Protein AF-A0A2M6GMP7-F1 (afdb_monomer)

Foldseek 3Di:
DVVVVVVVVVVVVVVVPPPPPPDDPPPPDDDDAPPDDVCLQPDQADPVDRPDQKDWPDKDKDWDWDQDVPPGIDIDMDMDTDMRGNHPVCVVVVDDDDDKDDDDPVDTGDDPDDWDKDWHQDPNDIDIDIDDPVNDDDDDPDDD

Radius of gyration: 25.61 Å; Cα contacts (8 Å, |Δi|>4): 121; chains: 1; bounding box: 46×27×88 Å

Solvent-accessible surface area (backbone atoms only — not comparable to full-atom values): 9839 Å² total; per-residue (Å²): 122,75,62,59,59,54,54,52,52,54,55,57,59,62,65,71,69,61,77,76,84,69,72,82,77,82,71,81,69,74,81,65,87,88,77,72,56,70,64,68,63,67,49,66,67,43,89,95,46,71,82,55,31,53,47,78,80,42,77,49,76,48,75,47,79,46,80,43,91,95,68,43,79,40,83,44,77,50,75,52,75,42,73,47,70,52,39,80,88,19,54,70,74,74,62,80,85,80,92,68,59,56,79,48,97,87,48,56,60,77,90,88,79,87,85,54,71,49,79,46,73,55,97,91,39,84,46,76,48,69,66,53,73,91,80,61,83,88,77,87,88,66,94,105

Mean predicted aligned error: 10.24 Å

Structure (mmCIF, N/CA/C/O backbone):
data_AF-A0A2M6GMP7-F1
#
_entry.id   AF-A0A2M6GMP7-F1
#
loop_
_atom_site.group_PDB
_atom_site.id
_atom_site.type_symbol
_atom_site.label_atom_id
_atom_site.label_alt_id
_atom_site.label_comp_id
_atom_site.label_asym_id
_atom_site.label_entity_id
_atom_site.label_seq_id
_atom_site.pdbx_PDB_ins_code
_atom_site.Cartn_x
_atom_site.Cartn_y
_atom_site.Cartn_z
_atom_site.occupancy
_atom_site.B_iso_or_equiv
_atom_site.auth_seq_id
_atom_site.auth_comp_id
_atom_site.auth_asym_id
_atom_site.auth_atom_id
_atom_site.pdbx_PDB_model_num
ATOM 1 N N . MET A 1 1 ? -21.315 -5.161 -68.673 1.00 56.09 1 MET A N 1
ATOM 2 C CA . MET A 1 1 ? -20.136 -5.327 -67.787 1.00 56.09 1 MET A CA 1
ATOM 3 C C . MET A 1 1 ? -19.832 -4.096 -66.926 1.00 56.09 1 MET A C 1
ATOM 5 O O . MET A 1 1 ? -19.303 -4.268 -65.845 1.00 56.09 1 MET A O 1
ATOM 9 N N . THR A 1 2 ? -20.220 -2.874 -67.304 1.00 57.88 2 THR A N 1
ATOM 10 C CA . THR A 1 2 ? -19.946 -1.630 -66.545 1.00 57.88 2 THR A CA 1
ATOM 11 C C . THR A 1 2 ? -20.731 -1.448 -65.234 1.00 57.88 2 THR A C 1
ATOM 13 O O . THR A 1 2 ? -20.253 -0.750 -64.344 1.00 57.88 2 THR A O 1
ATOM 16 N N . ASN A 1 3 ? -21.903 -2.076 -65.073 1.00 59.16 3 ASN A N 1
ATOM 17 C CA . ASN A 1 3 ? -22.704 -1.949 -63.845 1.00 59.16 3 ASN A CA 1
ATOM 18 C C . ASN A 1 3 ? -22.146 -2.743 -62.659 1.00 59.16 3 ASN A C 1
ATOM 20 O O . ASN A 1 3 ? -22.306 -2.303 -61.529 1.00 59.16 3 ASN A O 1
ATOM 24 N N . ILE A 1 4 ? -21.437 -3.851 -62.894 1.00 65.94 4 ILE A N 1
ATOM 25 C CA . ILE A 1 4 ? -20.968 -4.726 -61.809 1.00 65.94 4 ILE A CA 1
ATOM 26 C C . ILE A 1 4 ? -19.879 -4.051 -60.965 1.00 65.94 4 ILE A C 1
ATOM 28 O O . ILE A 1 4 ? -19.883 -4.157 -59.744 1.00 65.94 4 ILE A O 1
ATOM 32 N N . TYR A 1 5 ? -19.013 -3.259 -61.606 1.00 64.06 5 TYR A N 1
ATOM 33 C CA . TYR A 1 5 ? -17.983 -2.480 -60.920 1.00 64.06 5 TYR A CA 1
ATOM 34 C C . TYR A 1 5 ? -18.590 -1.339 -60.101 1.00 64.06 5 TYR A C 1
ATOM 36 O O . TYR A 1 5 ? -18.112 -1.068 -59.008 1.00 64.06 5 TYR A O 1
ATOM 44 N N . LYS A 1 6 ? -19.679 -0.714 -60.578 1.00 59.69 6 LYS A N 1
ATOM 45 C CA . LYS A 1 6 ? -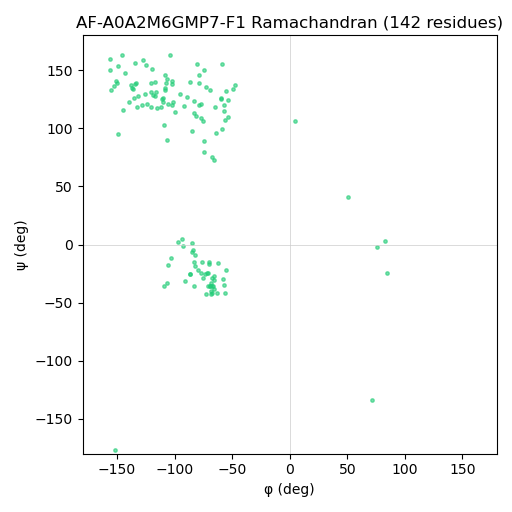20.410 0.316 -59.820 1.00 59.69 6 LYS A CA 1
ATOM 46 C C . LYS A 1 6 ? -21.105 -0.270 -58.591 1.00 59.69 6 LYS A C 1
ATOM 48 O O . LYS A 1 6 ? -21.040 0.337 -57.528 1.00 59.69 6 LYS A O 1
ATOM 53 N N . THR A 1 7 ? -21.720 -1.450 -58.713 1.00 61.00 7 THR A N 1
ATOM 54 C CA . THR A 1 7 ? -22.362 -2.139 -57.581 1.00 61.00 7 THR A CA 1
ATOM 55 C C . THR A 1 7 ? -21.332 -2.635 -56.561 1.00 61.00 7 THR A C 1
ATOM 57 O O . THR A 1 7 ? -21.537 -2.448 -55.366 1.00 61.00 7 THR A O 1
ATOM 60 N N . CYS A 1 8 ? -20.188 -3.170 -57.006 1.00 59.78 8 CYS A N 1
ATOM 61 C CA . CYS A 1 8 ? -19.068 -3.510 -56.119 1.00 59.78 8 CYS A CA 1
ATOM 62 C C . CYS A 1 8 ? -18.483 -2.276 -55.415 1.00 59.78 8 CYS A C 1
ATOM 64 O O . CYS A 1 8 ? -18.217 -2.331 -54.219 1.00 59.78 8 CYS A O 1
ATOM 66 N N . PHE A 1 9 ? -18.325 -1.152 -56.121 1.00 58.50 9 PHE A N 1
ATOM 67 C CA . PHE A 1 9 ? -17.784 0.080 -55.539 1.00 58.50 9 PHE A CA 1
ATOM 68 C C . PHE A 1 9 ? -18.714 0.672 -54.467 1.00 58.50 9 PHE A C 1
ATOM 70 O O . PHE A 1 9 ? -18.248 1.112 -53.418 1.00 58.50 9 PHE A O 1
ATOM 77 N N . LEU A 1 10 ? -20.035 0.612 -54.683 1.00 59.00 10 LEU A N 1
ATOM 78 C CA . LEU A 1 10 ? -21.041 1.017 -53.692 1.00 59.00 10 LEU A CA 1
ATOM 79 C C . LEU A 1 10 ? -21.063 0.097 -52.462 1.00 59.00 10 LEU A C 1
ATOM 81 O O . LEU A 1 10 ? -21.244 0.576 -51.344 1.00 59.00 10 LEU A O 1
ATOM 85 N N . PHE A 1 11 ? -20.833 -1.205 -52.649 1.00 58.78 11 PHE A N 1
ATOM 86 C CA . PHE A 1 11 ? -20.783 -2.168 -51.547 1.00 58.78 11 PHE A CA 1
ATOM 87 C C . PHE A 1 11 ? -19.518 -2.000 -50.685 1.00 58.78 11 PHE A C 1
ATOM 89 O O . PHE A 1 11 ? -19.587 -2.097 -49.461 1.00 58.78 11 PHE A O 1
ATOM 96 N N . CYS A 1 12 ? -18.378 -1.650 -51.292 1.00 58.69 12 CYS A N 1
ATOM 97 C CA . CYS A 1 12 ? -17.150 -1.326 -50.558 1.00 58.69 12 CYS A CA 1
ATOM 98 C C . CYS A 1 12 ? -17.259 -0.015 -49.755 1.00 58.69 12 CYS A C 1
ATOM 100 O O . CYS A 1 12 ? -16.701 0.070 -48.663 1.00 58.69 12 CYS A O 1
ATOM 102 N N . PHE A 1 13 ? -18.009 0.980 -50.243 1.00 57.53 13 PHE A N 1
ATOM 103 C CA . PHE A 1 13 ? -18.207 2.255 -49.537 1.00 57.53 13 PHE A CA 1
ATOM 104 C C . PHE A 1 13 ? -19.143 2.131 -48.319 1.00 57.53 13 PHE A C 1
ATOM 106 O O . PHE A 1 13 ? -19.038 2.898 -47.366 1.00 57.53 13 PHE A O 1
ATOM 113 N N . PHE A 1 14 ? -20.039 1.138 -48.308 1.00 54.50 14 PHE A N 1
ATOM 114 C CA . PHE A 1 14 ? -20.931 0.893 -47.168 1.00 54.50 14 PHE A CA 1
ATOM 115 C C . PHE A 1 14 ? -20.219 0.188 -45.999 1.00 54.50 14 PHE A C 1
ATOM 117 O O . PHE A 1 14 ? -20.603 0.358 -44.845 1.00 54.50 14 PHE A O 1
ATOM 124 N N . PHE A 1 15 ? -19.136 -0.551 -46.270 1.00 56.66 15 PHE A N 1
ATOM 125 C CA . PHE A 1 15 ? -18.359 -1.246 -45.237 1.00 56.66 15 PHE A CA 1
ATOM 126 C C . PHE A 1 15 ? -17.324 -0.344 -44.532 1.00 56.66 15 PHE A C 1
ATOM 128 O O . PHE A 1 15 ? -16.849 -0.691 -43.455 1.00 56.66 15 PHE A O 1
ATOM 135 N N . SER A 1 16 ? -17.003 0.836 -45.084 1.00 58.88 16 SER A N 1
ATOM 136 C CA . SER A 1 16 ? -16.088 1.810 -44.457 1.00 58.88 16 SER A CA 1
ATOM 137 C C . SER A 1 16 ? -16.757 2.735 -43.434 1.00 58.88 16 SER A C 1
ATOM 139 O O . SER A 1 16 ? -16.076 3.544 -42.810 1.00 58.88 16 SER A O 1
ATOM 141 N N . LEU A 1 17 ? -18.082 2.649 -43.276 1.0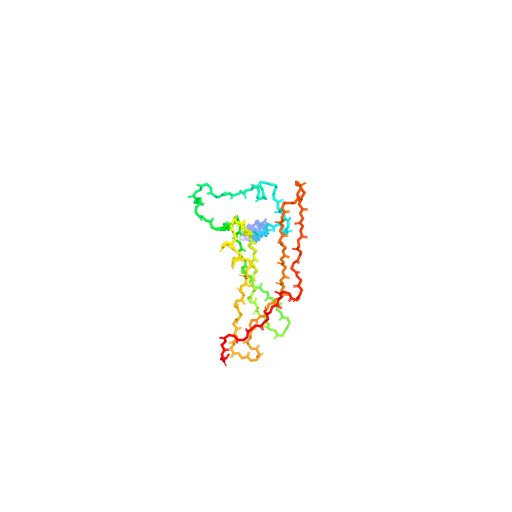0 56.81 17 LEU A N 1
ATOM 142 C CA . LEU A 1 17 ? -18.863 3.455 -42.329 1.00 56.81 17 LEU A CA 1
ATOM 143 C C . LEU A 1 17 ? -19.157 2.730 -41.014 1.00 56.81 17 LEU A C 1
ATOM 145 O O . LEU A 1 17 ? -19.829 3.300 -40.160 1.00 56.81 17 LEU A O 1
ATOM 149 N N . ILE A 1 18 ? -18.664 1.503 -40.825 1.00 69.31 18 ILE A N 1
ATOM 150 C CA . ILE A 1 18 ? -18.707 0.858 -39.513 1.00 69.31 18 ILE A CA 1
ATOM 151 C C . ILE A 1 18 ? -17.609 1.529 -38.682 1.00 69.31 18 ILE A C 1
ATOM 153 O O . ILE A 1 18 ? -16.431 1.275 -38.952 1.00 69.31 18 ILE A O 1
ATOM 157 N N . PRO A 1 19 ? -17.930 2.403 -37.704 1.00 63.72 19 PRO A N 1
ATOM 158 C CA . PRO A 1 19 ? -16.912 2.857 -36.778 1.00 63.72 19 PRO A CA 1
ATOM 159 C C . PRO A 1 19 ? -16.333 1.605 -36.128 1.00 63.72 19 PRO A C 1
ATOM 161 O O . PRO A 1 19 ? -17.055 0.816 -35.514 1.00 63.72 19 PRO A O 1
ATOM 164 N N . ALA A 1 20 ? -15.031 1.393 -36.307 1.00 63.16 20 ALA A N 1
ATOM 165 C CA . ALA A 1 20 ? -14.309 0.428 -35.509 1.00 63.16 20 ALA A CA 1
ATOM 166 C C . ALA A 1 20 ? -14.534 0.845 -34.055 1.00 63.16 20 ALA A C 1
ATOM 168 O O . ALA A 1 20 ? -14.004 1.864 -33.611 1.00 63.16 20 ALA A O 1
ATOM 169 N N . MET A 1 21 ? -15.358 0.089 -33.330 1.00 61.00 21 MET A N 1
ATOM 170 C CA . MET A 1 21 ? -15.420 0.157 -31.877 1.00 61.00 21 MET A CA 1
ATOM 171 C C . MET A 1 21 ? -14.078 -0.384 -31.375 1.00 61.00 21 MET A C 1
ATOM 173 O O . MET A 1 21 ? -13.938 -1.546 -31.003 1.00 61.00 21 MET A O 1
ATOM 177 N N . ALA A 1 22 ? -13.042 0.441 -31.503 1.00 56.62 22 ALA A N 1
ATOM 178 C CA . ALA A 1 22 ? -11.732 0.192 -30.958 1.00 56.62 22 ALA A CA 1
ATOM 179 C C . ALA A 1 22 ? -11.889 0.197 -29.438 1.00 56.62 22 ALA A C 1
ATOM 181 O O . ALA A 1 22 ? -12.334 1.189 -28.868 1.00 56.62 22 ALA A O 1
ATOM 182 N N . GLN A 1 23 ? -11.583 -0.959 -28.849 1.00 59.09 23 GLN A N 1
ATOM 183 C CA . GLN A 1 23 ? -11.468 -1.279 -27.426 1.00 59.09 23 GLN A CA 1
ATOM 184 C C . GLN A 1 23 ? -11.854 -0.138 -26.476 1.00 59.09 23 GLN A C 1
ATOM 186 O O . GLN A 1 23 ? -11.080 0.797 -26.258 1.00 59.09 23 GLN A O 1
ATOM 191 N N . GLU A 1 24 ? -13.022 -0.270 -25.841 1.00 50.59 24 GLU A N 1
ATOM 192 C CA . GLU A 1 24 ? -13.316 0.469 -24.622 1.00 50.59 24 GLU A CA 1
ATOM 193 C C . GLU A 1 24 ? -12.172 0.184 -23.644 1.00 50.59 24 GLU A C 1
ATOM 195 O O . GLU A 1 24 ? -11.979 -0.942 -23.179 1.00 50.59 24 GLU A O 1
ATOM 200 N N . LYS A 1 25 ? -11.339 1.197 -23.390 1.00 52.94 25 LYS A N 1
ATOM 201 C CA . LYS A 1 25 ? -10.344 1.143 -22.326 1.00 52.94 25 LYS A CA 1
ATOM 202 C C . LYS A 1 25 ? -11.171 1.040 -21.052 1.00 52.94 25 LYS A C 1
ATOM 204 O O . LYS A 1 25 ? -11.622 2.061 -20.541 1.00 52.94 25 LYS A O 1
ATOM 209 N N . SER A 1 26 ? -11.386 -0.176 -20.555 1.00 50.28 26 SER A N 1
ATOM 210 C CA . SER A 1 26 ? -11.959 -0.434 -19.237 1.00 50.28 26 SER A CA 1
ATOM 211 C C . SER A 1 26 ? -10.965 0.082 -18.195 1.00 50.28 26 SER A C 1
ATOM 213 O O . SER A 1 26 ? -10.189 -0.653 -17.582 1.00 50.28 26 SER A O 1
ATOM 215 N N . GLY A 1 27 ? -10.884 1.403 -18.077 1.00 56.69 27 GLY A N 1
ATOM 216 C CA . GLY A 1 27 ? -10.076 2.095 -17.106 1.00 56.69 27 GLY A CA 1
ATOM 217 C C . GLY A 1 27 ? -10.769 1.947 -15.772 1.00 56.69 27 GLY A C 1
ATOM 218 O O . GLY A 1 27 ? -11.433 2.875 -15.330 1.00 56.69 27 GLY A O 1
ATOM 219 N N . HIS A 1 28 ? -10.611 0.794 -15.122 1.00 60.03 28 HIS A N 1
ATOM 220 C CA . HIS A 1 28 ? -10.838 0.722 -13.688 1.00 60.03 28 HIS A CA 1
ATOM 221 C C . HIS A 1 28 ? -9.880 1.728 -13.045 1.00 60.03 28 HIS A C 1
ATOM 223 O O . HIS A 1 28 ? -8.672 1.506 -12.951 1.00 60.03 28 HIS A O 1
ATOM 229 N N . SER A 1 29 ? -10.415 2.902 -12.713 1.00 76.69 29 SER A N 1
ATOM 230 C CA . SER A 1 29 ? -9.738 3.855 -11.853 1.00 76.69 29 SER A CA 1
ATOM 231 C C . SER A 1 29 ? -9.788 3.283 -10.452 1.00 76.69 29 SER A C 1
ATOM 233 O O . SER A 1 29 ? -10.839 2.822 -10.003 1.00 76.69 29 SER A O 1
ATOM 235 N N . PHE A 1 30 ? -8.668 3.332 -9.742 1.00 86.00 30 PHE A N 1
ATOM 236 C CA . PHE A 1 30 ? -8.694 3.002 -8.329 1.00 86.00 30 PHE A CA 1
ATOM 237 C C . PHE A 1 30 ? -9.652 3.932 -7.584 1.00 86.00 30 PHE A C 1
ATOM 239 O O . PHE A 1 30 ? -9.875 5.078 -7.998 1.00 86.00 30 PHE A O 1
ATOM 246 N N . MET A 1 31 ? -10.164 3.453 -6.448 1.00 84.62 31 MET A N 1
ATOM 247 C CA . MET A 1 31 ? -10.792 4.324 -5.461 1.00 84.62 31 MET A CA 1
ATOM 248 C C . MET A 1 31 ? -9.884 5.535 -5.203 1.00 84.62 31 MET A C 1
ATOM 250 O O . MET A 1 31 ? -8.662 5.400 -5.089 1.00 84.62 31 MET A O 1
ATOM 254 N N . LYS A 1 32 ? -10.480 6.727 -5.111 1.00 85.88 32 LYS A N 1
ATOM 255 C CA . LYS A 1 32 ? -9.733 7.950 -4.811 1.00 85.88 32 LYS A CA 1
ATOM 256 C C . LYS A 1 32 ? -9.041 7.801 -3.455 1.00 85.88 32 LYS A C 1
ATOM 258 O O . LYS A 1 32 ? -9.694 7.526 -2.449 1.00 85.88 32 LYS A O 1
ATOM 263 N N . LEU A 1 33 ? -7.725 8.001 -3.432 1.00 84.12 33 LEU A N 1
ATOM 264 C CA . LEU A 1 33 ? -6.938 7.942 -2.203 1.00 84.12 33 LEU A CA 1
ATOM 265 C C . LEU A 1 33 ? -7.509 8.920 -1.162 1.00 84.12 33 LEU A C 1
ATOM 267 O O . LEU A 1 33 ? -7.786 10.078 -1.476 1.00 84.12 33 LEU A O 1
ATOM 271 N N . GLY A 1 34 ? -7.694 8.441 0.069 1.00 80.94 34 GLY A N 1
ATOM 272 C CA . GLY A 1 34 ? -8.279 9.218 1.165 1.00 80.94 34 GLY A CA 1
ATOM 273 C C . GLY A 1 34 ? -9.809 9.271 1.191 1.00 80.94 34 GLY A C 1
ATOM 274 O O . GLY A 1 34 ? -10.364 9.930 2.063 1.00 80.94 34 GLY A O 1
ATOM 275 N N . ASN A 1 35 ? -10.509 8.574 0.289 1.00 87.12 35 ASN A N 1
ATOM 276 C CA . ASN A 1 35 ? -11.949 8.364 0.427 1.00 87.12 35 ASN A CA 1
ATOM 277 C C . ASN A 1 35 ? -12.218 7.319 1.526 1.00 87.12 35 ASN A C 1
ATOM 279 O O . ASN A 1 35 ? -12.226 6.109 1.279 1.00 87.12 35 ASN A O 1
ATOM 283 N N . ILE A 1 36 ? -12.354 7.799 2.762 1.00 92.25 36 ILE A N 1
ATOM 284 C CA . ILE A 1 36 ? -12.645 6.987 3.945 1.00 92.25 36 ILE A CA 1
ATOM 285 C C . ILE A 1 36 ? -14.069 7.287 4.407 1.00 92.25 36 ILE A C 1
ATOM 287 O O . ILE A 1 36 ? -14.418 8.449 4.618 1.00 92.25 36 ILE A O 1
ATOM 291 N N . SER A 1 37 ? -14.888 6.247 4.557 1.00 92.75 37 SER A N 1
ATOM 292 C CA . SER A 1 37 ? -16.242 6.389 5.094 1.00 92.75 37 SER A CA 1
ATOM 293 C C . SER A 1 37 ? -16.203 6.470 6.627 1.00 92.75 37 SER A C 1
ATOM 295 O O . SER A 1 37 ? -15.281 5.967 7.276 1.00 92.75 37 SER A O 1
ATOM 297 N N . MET A 1 38 ? -17.214 7.092 7.240 1.00 92.88 38 MET A N 1
ATOM 298 C CA . MET A 1 38 ? -17.336 7.066 8.704 1.00 92.88 38 MET A CA 1
ATOM 299 C C . MET A 1 38 ? -17.613 5.656 9.233 1.00 92.88 38 MET A C 1
ATOM 301 O O . MET A 1 38 ? -17.219 5.355 10.359 1.00 92.88 38 MET A O 1
ATOM 305 N N . ASP A 1 39 ? -18.231 4.791 8.429 1.00 93.56 39 ASP A N 1
ATOM 306 C CA . ASP A 1 39 ? -18.480 3.394 8.786 1.00 93.56 39 ASP A CA 1
ATOM 307 C C . ASP A 1 39 ? -17.164 2.608 8.857 1.00 93.56 39 ASP A C 1
ATOM 309 O O . ASP A 1 39 ? -16.922 1.918 9.849 1.00 93.56 39 ASP A O 1
ATOM 313 N N . ASP A 1 40 ? -16.250 2.820 7.896 1.00 93.38 40 ASP A N 1
ATOM 314 C CA . ASP A 1 40 ? -14.892 2.256 7.915 1.00 93.38 40 ASP A CA 1
ATOM 315 C C . ASP A 1 40 ? -14.167 2.665 9.211 1.00 93.38 40 ASP A C 1
ATOM 317 O O . ASP A 1 40 ? -13.482 1.854 9.835 1.00 93.38 40 ASP A O 1
ATOM 321 N N . LEU A 1 41 ? -14.310 3.920 9.656 1.00 94.06 41 LEU A N 1
ATOM 322 C CA . LEU A 1 41 ? -13.673 4.416 10.883 1.00 94.06 41 LEU A CA 1
ATOM 323 C C . LEU A 1 41 ? -14.310 3.862 12.158 1.00 94.06 41 LEU A C 1
ATOM 325 O O . LEU A 1 41 ? -13.581 3.476 13.073 1.00 94.06 41 LEU A O 1
ATOM 329 N N . LYS A 1 42 ? -15.642 3.793 12.212 1.00 94.75 42 LYS A N 1
ATOM 330 C CA . LYS A 1 42 ? -16.401 3.307 13.374 1.00 94.75 42 LYS A CA 1
ATOM 331 C C . LYS A 1 42 ? -16.376 1.789 13.525 1.00 94.75 42 LYS A C 1
ATOM 333 O O . LYS A 1 42 ? -16.705 1.292 14.597 1.00 94.75 42 LYS A O 1
ATOM 338 N N . MET A 1 43 ? -15.971 1.054 12.493 1.00 94.81 43 MET A N 1
ATOM 339 C CA . MET A 1 43 ? -15.784 -0.391 12.562 1.00 94.81 43 MET A CA 1
ATOM 340 C C . MET A 1 43 ? -14.783 -0.758 13.672 1.00 94.81 43 MET A C 1
ATOM 342 O O . MET A 1 43 ? -13.603 -0.413 13.596 1.00 94.81 43 MET A O 1
ATOM 346 N N . THR A 1 44 ? -15.249 -1.462 14.705 1.00 94.19 44 THR A N 1
ATOM 347 C CA . THR A 1 44 ? -14.423 -1.931 15.837 1.00 94.19 44 THR A CA 1
ATOM 348 C C . THR A 1 44 ? -14.135 -3.430 15.789 1.00 94.19 44 THR A C 1
ATOM 350 O O . THR A 1 44 ? -13.188 -3.895 16.420 1.00 94.19 44 THR A O 1
ATOM 353 N N . ARG A 1 45 ? -14.914 -4.189 15.012 1.00 95.12 45 ARG A N 1
ATOM 354 C CA . ARG A 1 45 ? -14.721 -5.619 14.749 1.00 95.12 45 ARG A CA 1
ATOM 355 C C . ARG A 1 45 ? -15.148 -5.963 13.326 1.00 95.12 45 ARG A C 1
ATOM 357 O O . ARG A 1 45 ? -15.878 -5.200 12.699 1.00 95.12 45 ARG A O 1
ATOM 364 N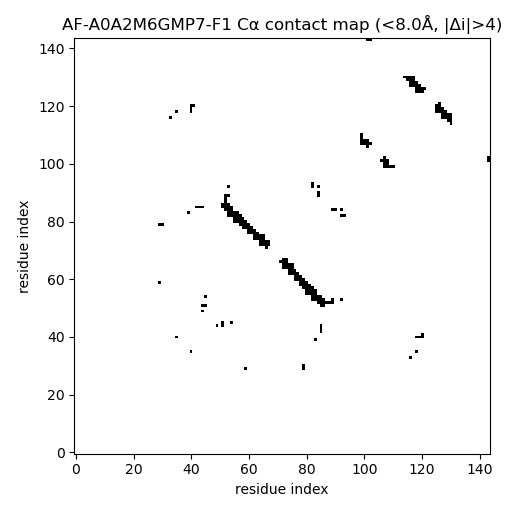 N . TYR A 1 46 ? -14.711 -7.119 12.845 1.00 96.25 46 TYR A N 1
ATOM 365 C CA . TYR A 1 46 ? -15.205 -7.720 11.612 1.00 96.25 46 TYR A CA 1
ATOM 366 C C . TYR A 1 46 ? -16.194 -8.824 11.972 1.00 96.25 46 TYR A C 1
ATOM 368 O O . TYR A 1 46 ? -15.851 -9.713 12.744 1.00 96.25 46 TYR A O 1
ATOM 376 N N . GLU A 1 47 ? -17.431 -8.744 11.484 1.00 94.44 47 GLU A N 1
ATOM 377 C CA . GLU A 1 47 ? -18.493 -9.664 11.921 1.00 94.44 47 GLU A CA 1
ATOM 378 C C . GLU A 1 47 ? -18.228 -11.104 11.464 1.00 94.44 47 GLU A C 1
ATOM 380 O O . GLU A 1 47 ? -18.501 -12.045 12.203 1.00 94.44 47 GLU A O 1
ATOM 385 N N . GLN A 1 48 ? -17.647 -11.280 10.274 1.00 94.88 48 GLN A N 1
ATOM 386 C CA . GLN A 1 48 ? -17.326 -12.596 9.716 1.00 94.88 48 GLN A CA 1
ATOM 387 C C . GLN A 1 48 ? -16.147 -13.278 10.432 1.00 94.88 48 GLN A C 1
ATOM 389 O O . GLN A 1 48 ? -16.060 -14.502 10.422 1.00 94.88 48 GLN A O 1
ATOM 394 N N . ASP A 1 49 ? -15.259 -12.503 11.063 1.00 95.12 49 ASP A N 1
ATOM 395 C CA . ASP A 1 49 ? -14.181 -13.005 11.919 1.00 95.12 49 ASP A CA 1
ATOM 396 C C . ASP A 1 49 ? -13.861 -11.983 13.020 1.00 95.12 49 ASP A C 1
ATOM 398 O O .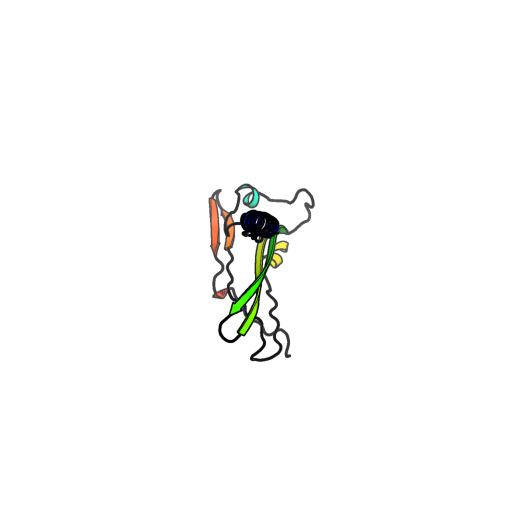 ASP A 1 49 ? -13.062 -11.057 12.856 1.00 95.12 49 ASP A O 1
ATOM 402 N N . THR A 1 50 ? -14.473 -12.172 14.187 1.00 95.00 50 THR A N 1
ATOM 403 C CA . THR A 1 50 ? -14.286 -11.287 15.346 1.00 95.00 50 THR A CA 1
ATOM 404 C C . THR A 1 50 ? -12.887 -11.409 15.968 1.00 95.00 50 THR A C 1
ATOM 406 O O . THR A 1 50 ? -12.449 -10.536 16.732 1.00 95.00 50 THR A O 1
ATOM 409 N N . SER A 1 51 ? -12.140 -12.465 15.631 1.00 95.81 51 SER A N 1
ATOM 410 C CA . SER A 1 51 ? -10.765 -12.666 16.081 1.00 95.81 51 SER A CA 1
ATOM 411 C C . SER A 1 51 ? -9.760 -11.833 15.274 1.00 95.81 51 SER A C 1
ATOM 413 O O . SER A 1 51 ? -8.721 -11.458 15.832 1.00 95.81 51 SER A O 1
ATOM 415 N N . ALA A 1 52 ? -10.117 -11.416 14.053 1.00 96.94 52 ALA A N 1
ATOM 416 C CA . ALA A 1 52 ? -9.271 -10.652 13.143 1.00 96.94 52 ALA A CA 1
ATOM 417 C C . ALA A 1 52 ? -8.617 -9.425 13.805 1.00 96.94 52 ALA A C 1
ATOM 419 O O . ALA A 1 52 ? -9.247 -8.633 14.514 1.00 96.94 52 ALA A O 1
ATOM 420 N N . SER A 1 53 ? -7.316 -9.253 13.561 1.00 97.62 53 SER A N 1
ATOM 421 C CA . SER A 1 53 ? -6.550 -8.087 14.019 1.00 97.62 53 SER A CA 1
ATOM 422 C C . SER A 1 53 ? -6.613 -6.910 13.043 1.00 97.62 53 SER A C 1
ATOM 424 O O . SER A 1 53 ? -6.428 -5.760 13.444 1.00 97.62 53 SER A O 1
ATOM 426 N N . ALA A 1 54 ? -6.844 -7.206 11.765 1.00 97.44 54 ALA A N 1
ATOM 427 C CA . ALA A 1 54 ? -6.964 -6.259 10.668 1.00 97.44 54 ALA A CA 1
ATOM 428 C C . ALA A 1 54 ? -7.780 -6.884 9.525 1.00 97.44 54 ALA A C 1
ATOM 430 O O . ALA A 1 54 ? -7.882 -8.107 9.447 1.00 97.44 54 ALA A O 1
ATOM 431 N N . VAL A 1 55 ? -8.332 -6.053 8.641 1.00 97.12 55 VAL A N 1
ATOM 432 C CA . VAL A 1 55 ? -9.116 -6.471 7.471 1.00 97.12 55 VAL A CA 1
ATOM 433 C C . VAL A 1 55 ? -8.713 -5.640 6.264 1.00 97.12 55 VAL A C 1
ATOM 435 O O . VAL A 1 55 ? -8.615 -4.416 6.350 1.00 97.12 55 VAL A O 1
ATOM 438 N N . VAL A 1 56 ? -8.513 -6.290 5.122 1.00 96.12 56 VAL A N 1
ATOM 439 C CA . VAL A 1 56 ? -8.338 -5.606 3.839 1.00 96.12 56 VAL A CA 1
ATOM 440 C C . VAL A 1 56 ? -9.722 -5.246 3.302 1.00 96.12 56 VAL A C 1
ATOM 442 O O . VAL A 1 56 ? -10.501 -6.126 2.951 1.00 96.12 56 VAL A O 1
ATOM 445 N N . LEU A 1 57 ? -10.042 -3.953 3.276 1.00 94.94 57 LEU A N 1
ATOM 446 C CA . LEU A 1 57 ? -11.333 -3.445 2.793 1.00 94.94 57 LEU A CA 1
ATOM 447 C C . LEU A 1 57 ? -11.337 -3.219 1.277 1.00 94.94 57 LEU A C 1
ATOM 449 O O . LEU A 1 57 ? -12.389 -3.213 0.647 1.00 94.94 57 LEU A O 1
ATOM 453 N N . TYR A 1 58 ? -10.159 -2.990 0.700 1.00 94.56 58 TYR A N 1
ATOM 454 C CA . TYR A 1 58 ? -9.967 -2.784 -0.729 1.00 94.56 58 TYR A CA 1
ATOM 455 C C . TYR A 1 58 ? -8.534 -3.167 -1.096 1.00 94.56 58 TYR A C 1
ATOM 457 O O . TYR A 1 58 ? -7.600 -2.731 -0.427 1.00 94.56 58 TYR A O 1
ATOM 465 N N . ASP A 1 59 ? -8.358 -3.948 -2.156 1.00 94.69 59 ASP A N 1
ATOM 466 C CA . ASP A 1 59 ? -7.058 -4.229 -2.768 1.00 94.69 59 ASP A CA 1
ATOM 467 C C . ASP A 1 59 ? -7.266 -4.342 -4.273 1.00 94.69 59 ASP A C 1
ATOM 469 O O . ASP A 1 59 ? -8.013 -5.197 -4.748 1.00 94.69 59 ASP A O 1
ATOM 473 N N . ALA A 1 60 ? -6.660 -3.429 -5.021 1.00 94.06 60 ALA A N 1
ATOM 474 C CA . ALA A 1 60 ? -6.741 -3.420 -6.470 1.00 94.06 60 ALA A CA 1
ATOM 475 C C . ALA A 1 60 ? -5.364 -3.161 -7.066 1.00 94.06 60 ALA A C 1
ATOM 477 O O . ALA A 1 60 ? -4.667 -2.230 -6.655 1.00 94.06 60 ALA A O 1
ATOM 478 N N . GLY A 1 61 ? -5.013 -3.960 -8.071 1.00 93.50 61 GLY A N 1
ATOM 479 C CA . GLY A 1 61 ? -3.800 -3.821 -8.864 1.00 93.50 61 GLY A CA 1
ATOM 480 C C . GLY A 1 61 ? -4.120 -3.588 -10.337 1.00 93.50 61 GLY A C 1
ATOM 481 O O . GLY A 1 61 ? -5.147 -4.049 -10.838 1.00 93.50 61 GLY A O 1
ATOM 482 N N . LYS A 1 62 ? -3.242 -2.878 -11.042 1.00 93.00 62 LYS A N 1
ATOM 483 C CA . LYS A 1 62 ? -3.343 -2.645 -12.482 1.00 93.00 62 LYS A CA 1
ATOM 484 C C . LYS A 1 62 ? -1.968 -2.736 -13.122 1.00 93.00 62 LYS A C 1
ATOM 486 O O . LYS A 1 62 ? -1.083 -1.952 -12.794 1.00 93.00 62 LYS A O 1
ATOM 491 N N . SER A 1 63 ? -1.835 -3.634 -14.092 1.00 93.75 63 SER A N 1
ATOM 492 C CA . SER A 1 63 ? -0.653 -3.736 -14.945 1.00 93.75 63 SER A CA 1
ATOM 493 C C . SER A 1 63 ? -0.920 -3.116 -16.309 1.00 93.75 63 SER A C 1
ATOM 495 O O . SER A 1 63 ? -1.997 -3.297 -16.879 1.00 93.75 63 SER A O 1
ATOM 497 N N . TYR A 1 64 ? 0.044 -2.376 -16.844 1.00 92.56 64 TYR A N 1
ATOM 498 C CA . TYR A 1 64 ? -0.065 -1.792 -18.179 1.00 92.56 64 TYR A CA 1
ATOM 499 C C . TYR A 1 64 ? 1.302 -1.503 -18.783 1.00 92.56 64 TYR A C 1
ATOM 501 O O . TYR A 1 64 ? 2.261 -1.176 -18.083 1.00 92.56 64 TYR A O 1
ATOM 509 N N . PHE A 1 65 ? 1.370 -1.576 -20.108 1.00 93.50 65 PHE A N 1
ATOM 510 C CA . PHE A 1 65 ? 2.567 -1.197 -20.839 1.00 93.50 65 PHE A CA 1
ATOM 511 C C . PHE A 1 65 ? 2.577 0.302 -21.145 1.00 93.50 65 PHE A C 1
ATOM 513 O O . PHE A 1 65 ? 1.551 0.882 -21.512 1.00 93.50 65 PHE A O 1
ATOM 520 N N . SER A 1 66 ? 3.745 0.920 -21.020 1.00 92.88 66 SER A N 1
ATOM 521 C CA . SER A 1 66 ? 4.029 2.269 -21.506 1.00 92.88 66 SER A CA 1
ATOM 522 C C . SER A 1 66 ? 5.281 2.247 -22.377 1.00 92.88 66 SER A C 1
ATOM 524 O O . SER A 1 66 ? 6.086 1.321 -22.300 1.00 92.88 66 SER A O 1
ATOM 526 N N . VAL A 1 67 ? 5.439 3.250 -23.237 1.00 92.88 67 VAL A N 1
ATOM 527 C CA . VAL A 1 67 ? 6.680 3.442 -23.992 1.00 92.88 67 VAL A CA 1
ATOM 528 C C . VAL A 1 67 ? 7.458 4.563 -23.323 1.00 92.88 67 VAL A C 1
ATOM 530 O O . VAL A 1 67 ? 6.956 5.681 -23.216 1.00 92.88 67 VAL A O 1
ATOM 533 N N . SER A 1 68 ? 8.666 4.257 -22.857 1.00 86.56 68 SER A N 1
ATOM 534 C CA . SER A 1 68 ? 9.566 5.215 -22.223 1.00 86.56 68 SER A CA 1
ATOM 535 C C . SER A 1 68 ? 10.741 5.539 -23.155 1.00 86.56 68 SER A C 1
ATOM 537 O O . SER A 1 68 ? 11.354 4.614 -23.70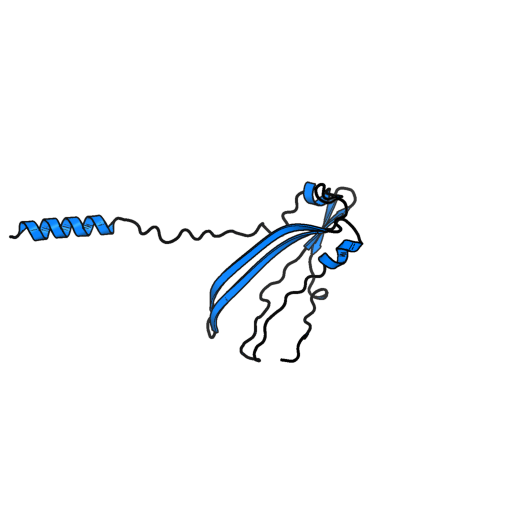4 1.00 86.56 68 SER A O 1
ATOM 539 N N . PRO A 1 69 ? 11.093 6.825 -23.346 1.00 87.06 69 PRO A N 1
ATOM 540 C CA . PRO A 1 69 ? 12.287 7.205 -24.092 1.00 87.06 69 PRO A CA 1
ATOM 541 C C . PRO A 1 69 ? 13.536 6.512 -23.526 1.00 87.06 69 PRO A C 1
ATOM 543 O O . PRO A 1 69 ? 13.828 6.609 -22.338 1.00 87.06 69 PRO A O 1
ATOM 546 N N . GLY A 1 70 ? 14.266 5.784 -24.371 1.00 83.25 70 GLY A N 1
ATOM 547 C CA . GLY A 1 70 ? 15.499 5.079 -23.993 1.00 83.25 70 GLY A CA 1
ATOM 548 C C . GLY A 1 70 ? 15.314 3.686 -23.376 1.00 83.25 70 GLY A C 1
ATOM 549 O O . GLY A 1 70 ? 16.214 2.867 -23.514 1.00 83.25 70 GLY A O 1
ATOM 550 N N . ALA A 1 71 ? 14.161 3.379 -22.772 1.00 82.12 71 ALA A N 1
ATOM 551 C CA . ALA A 1 71 ? 13.869 2.046 -22.220 1.00 82.12 71 ALA A CA 1
ATOM 552 C C . ALA A 1 71 ? 12.917 1.208 -23.098 1.00 82.12 71 ALA A C 1
ATOM 554 O O . ALA A 1 71 ? 12.781 0.006 -22.889 1.00 82.12 71 ALA A O 1
ATOM 555 N N . GLY A 1 72 ? 12.270 1.816 -24.097 1.00 88.69 72 GLY A N 1
ATOM 556 C CA . GLY A 1 72 ? 11.343 1.112 -24.980 1.00 88.69 72 GLY A CA 1
ATOM 557 C C . GLY A 1 72 ? 10.044 0.754 -24.260 1.00 88.69 72 GLY A C 1
ATOM 558 O O . GLY A 1 72 ? 9.446 1.607 -23.607 1.00 88.69 72 GLY A O 1
ATOM 559 N N . LEU A 1 73 ? 9.580 -0.487 -24.414 1.00 91.50 73 LEU A N 1
ATOM 560 C CA . LEU A 1 73 ? 8.346 -0.971 -23.794 1.00 91.50 73 LEU A CA 1
ATOM 561 C C . LEU A 1 73 ? 8.584 -1.317 -22.315 1.00 91.50 73 LEU A C 1
ATOM 563 O O . LEU A 1 73 ? 9.378 -2.199 -22.005 1.00 91.50 73 LEU A O 1
ATOM 567 N N . VAL A 1 74 ? 7.862 -0.655 -21.413 1.00 91.50 74 VAL A N 1
ATOM 568 C CA . VAL A 1 74 ? 7.982 -0.809 -19.957 1.00 91.50 74 VAL A CA 1
ATOM 569 C C . VAL A 1 74 ? 6.680 -1.362 -19.388 1.00 91.50 74 VAL A C 1
ATOM 571 O O . VAL A 1 74 ? 5.603 -0.844 -19.687 1.00 91.50 74 VAL A O 1
ATOM 574 N N . LEU A 1 75 ? 6.771 -2.397 -18.551 1.00 92.19 75 LEU A N 1
ATOM 575 C CA . LEU A 1 75 ? 5.652 -2.884 -17.747 1.00 92.19 75 LEU A CA 1
ATOM 576 C C . LEU A 1 75 ? 5.542 -2.045 -16.470 1.00 92.19 75 LEU A C 1
ATOM 578 O O . LEU A 1 75 ? 6.490 -1.964 -15.696 1.00 92.19 75 LEU A O 1
ATOM 582 N N . ASN A 1 76 ? 4.378 -1.448 -16.239 1.00 93.69 76 ASN A N 1
ATOM 583 C CA . ASN A 1 76 ? 4.064 -0.704 -15.023 1.00 93.69 76 ASN A CA 1
ATOM 584 C C . ASN A 1 76 ? 3.063 -1.502 -14.199 1.00 93.69 76 ASN A C 1
ATOM 586 O O . ASN A 1 76 ? 2.176 -2.152 -14.761 1.00 93.69 76 ASN A O 1
ATOM 590 N N . PHE A 1 77 ? 3.181 -1.404 -12.879 1.00 94.56 77 PHE A N 1
ATOM 591 C CA . PHE A 1 77 ? 2.242 -1.987 -11.936 1.00 94.56 77 PHE A CA 1
ATOM 592 C C . PHE A 1 77 ? 1.869 -0.955 -10.876 1.00 94.56 77 PHE A C 1
ATOM 594 O O . PHE A 1 77 ? 2.721 -0.501 -10.116 1.00 94.56 77 PHE A O 1
ATOM 601 N N . ASP A 1 78 ? 0.583 -0.621 -10.815 1.00 94.50 78 ASP A N 1
ATOM 602 C CA . ASP A 1 78 ? 0.026 0.224 -9.767 1.00 94.50 78 ASP A CA 1
ATOM 603 C C . ASP A 1 78 ? -0.812 -0.639 -8.817 1.00 94.50 78 ASP A C 1
ATOM 605 O O . ASP A 1 78 ? -1.590 -1.480 -9.272 1.00 94.50 78 ASP A O 1
ATOM 609 N N . ARG A 1 79 ? -0.719 -0.401 -7.504 1.00 94.88 79 ARG A N 1
ATOM 610 C CA . ARG A 1 79 ? -1.548 -1.065 -6.487 1.00 94.88 79 ARG A CA 1
ATOM 611 C C . ARG A 1 79 ? -2.103 -0.052 -5.493 1.00 94.88 79 ARG A C 1
ATOM 613 O O . ARG A 1 79 ? -1.385 0.837 -5.043 1.00 94.88 79 ARG A O 1
ATOM 620 N N . HIS A 1 80 ? -3.367 -0.208 -5.112 1.00 95.25 80 HIS A N 1
ATOM 621 C CA . HIS A 1 80 ? -4.000 0.556 -4.042 1.00 95.25 80 HIS A CA 1
ATOM 622 C C . HIS A 1 80 ? -4.659 -0.405 -3.055 1.00 95.25 80 HIS A C 1
ATOM 624 O O . HIS A 1 80 ? -5.569 -1.149 -3.416 1.00 95.25 80 HIS A O 1
ATOM 630 N N . VAL A 1 81 ? -4.204 -0.345 -1.804 1.00 95.25 81 VAL A N 1
ATOM 631 C CA . VAL A 1 81 ? -4.738 -1.126 -0.690 1.00 95.25 81 VAL A CA 1
ATOM 632 C C . VAL A 1 81 ? -5.326 -0.205 0.386 1.00 95.25 81 VAL A C 1
ATOM 634 O O . VAL A 1 81 ? -4.755 0.838 0.704 1.00 95.25 81 VAL A O 1
ATOM 637 N N . LYS A 1 82 ? -6.469 -0.595 0.955 1.00 95.75 82 LYS A N 1
ATOM 638 C CA . LYS A 1 82 ? -7.084 0.003 2.147 1.00 95.75 82 LYS A CA 1
ATOM 639 C C . LYS A 1 82 ? -7.203 -1.082 3.210 1.00 95.75 82 LYS A C 1
ATOM 641 O O . LYS A 1 82 ? -7.919 -2.065 3.019 1.00 95.75 82 LYS A O 1
ATOM 646 N N . ILE A 1 83 ? -6.533 -0.879 4.339 1.00 96.50 83 ILE A N 1
ATOM 647 C CA . ILE A 1 83 ? -6.509 -1.832 5.451 1.00 96.50 83 ILE A CA 1
ATOM 648 C C . ILE A 1 83 ? -7.138 -1.171 6.674 1.00 96.50 83 ILE A C 1
ATOM 650 O O . ILE A 1 83 ? -6.736 -0.081 7.079 1.00 96.50 83 ILE A O 1
ATOM 654 N N . LYS A 1 84 ? -8.120 -1.839 7.277 1.00 96.69 84 LYS A N 1
ATOM 655 C CA . LYS A 1 84 ? -8.668 -1.484 8.581 1.00 96.69 84 LYS A CA 1
ATOM 656 C C . LYS A 1 84 ? -7.918 -2.246 9.660 1.00 96.69 84 LYS A C 1
ATOM 658 O O . LYS A 1 84 ? -7.970 -3.470 9.706 1.00 96.69 84 LYS A O 1
ATOM 663 N N . ILE A 1 85 ? -7.270 -1.524 10.563 1.00 97.50 85 ILE A N 1
ATOM 664 C CA . ILE A 1 85 ? -6.678 -2.101 11.769 1.00 97.50 85 ILE A CA 1
ATOM 665 C C . ILE A 1 85 ? -7.730 -2.099 12.882 1.00 97.50 85 ILE A C 1
ATOM 667 O O . ILE A 1 85 ? -8.333 -1.064 13.160 1.00 97.50 85 ILE A O 1
ATOM 671 N N . LEU A 1 86 ? -7.961 -3.259 13.501 1.00 96.88 86 LEU A N 1
ATOM 672 C CA . LEU A 1 86 ? -8.973 -3.447 14.551 1.00 96.88 86 LEU A CA 1
ATOM 673 C C . LEU A 1 86 ? -8.343 -3.586 15.943 1.00 96.88 86 LEU A C 1
ATOM 675 O O . LEU A 1 86 ? -8.930 -3.176 16.940 1.00 96.88 86 LEU A O 1
ATOM 679 N N . LYS A 1 87 ? -7.145 -4.178 16.020 1.00 96.62 87 LYS A N 1
ATOM 680 C CA . LYS A 1 87 ? -6.443 -4.488 17.275 1.00 96.62 87 LYS A CA 1
ATOM 681 C C . LYS A 1 87 ? -4.976 -4.081 17.178 1.00 96.62 87 LYS A C 1
ATOM 683 O O . LYS A 1 87 ? -4.404 -4.080 16.091 1.00 96.62 87 LYS A O 1
ATOM 688 N N . LYS A 1 88 ? -4.330 -3.836 18.326 1.00 96.00 88 LYS A N 1
ATOM 689 C CA . LYS A 1 88 ? -2.889 -3.508 1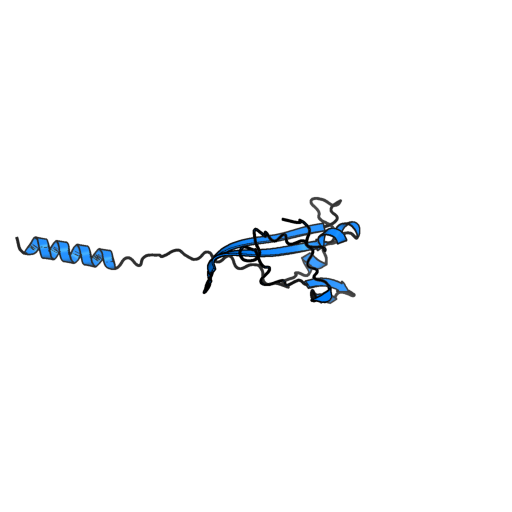8.396 1.00 96.00 88 LYS A CA 1
ATOM 690 C C . LYS A 1 88 ? -1.997 -4.578 17.755 1.00 96.00 88 LYS A C 1
ATOM 692 O O . LYS A 1 88 ? -1.018 -4.247 17.102 1.00 96.00 88 LYS A O 1
ATOM 697 N N . SER A 1 89 ? -2.367 -5.856 17.866 1.00 96.31 89 SER A N 1
ATOM 698 C CA . SER A 1 89 ? -1.663 -6.964 17.196 1.00 96.31 89 SER A CA 1
ATOM 699 C C . SER A 1 89 ? -1.689 -6.877 15.663 1.00 96.31 89 SER A C 1
ATOM 701 O O . SER A 1 89 ? -0.912 -7.553 14.992 1.00 96.31 89 SER A O 1
ATOM 703 N N . GLY A 1 90 ? -2.570 -6.045 15.103 1.00 96.06 90 GLY A N 1
ATOM 704 C CA . GLY A 1 90 ? -2.673 -5.781 13.678 1.00 96.06 90 GLY A CA 1
ATOM 705 C C . GLY A 1 90 ? -1.716 -4.705 13.171 1.00 96.06 90 GLY A C 1
ATOM 706 O O . GLY A 1 90 ? -1.638 -4.539 11.963 1.00 96.06 90 GLY A O 1
ATOM 707 N N . TYR A 1 91 ? -0.976 -3.999 14.036 1.00 95.69 91 TYR A N 1
ATOM 708 C CA . TYR A 1 91 ? -0.103 -2.886 13.620 1.00 95.69 91 TYR A CA 1
ATOM 709 C C . TYR A 1 91 ? 0.955 -3.299 12.595 1.00 95.69 91 TYR A C 1
ATOM 711 O O . TYR A 1 91 ? 1.250 -2.517 11.704 1.00 95.69 91 TYR A O 1
ATOM 719 N N . LYS A 1 92 ? 1.400 -4.560 12.620 1.00 95.62 92 LYS A N 1
ATOM 720 C CA . LYS A 1 92 ? 2.281 -5.142 11.595 1.00 95.62 92 LYS A CA 1
ATOM 721 C C . LYS A 1 92 ? 1.747 -5.050 10.158 1.00 95.62 92 LYS A C 1
ATOM 723 O O . LYS A 1 92 ? 2.514 -5.159 9.218 1.00 95.62 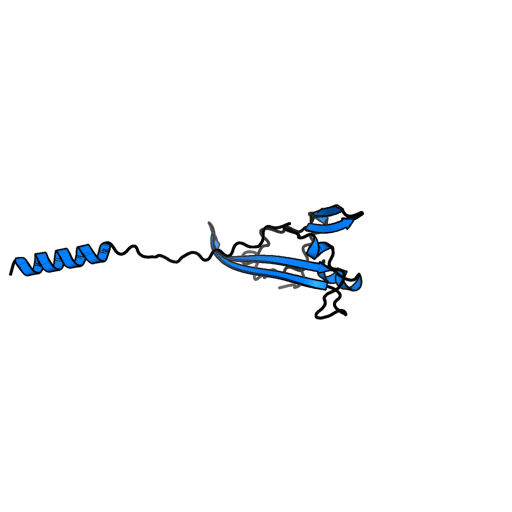92 LYS A O 1
ATOM 728 N N . TRP A 1 93 ? 0.433 -4.901 9.972 1.00 95.94 93 TRP A N 1
ATOM 729 C CA . TRP A 1 93 ? -0.181 -4.726 8.651 1.00 95.94 93 TRP A CA 1
ATOM 730 C C . TRP A 1 93 ? -0.111 -3.278 8.148 1.00 95.94 93 TRP A C 1
ATOM 732 O O . TRP A 1 93 ? -0.474 -3.022 7.003 1.00 95.94 93 TRP A O 1
ATOM 742 N N . ALA A 1 94 ? 0.309 -2.332 8.994 1.00 93.38 94 ALA A N 1
ATOM 743 C CA . ALA A 1 94 ? 0.627 -0.968 8.585 1.00 93.38 94 ALA A CA 1
ATOM 744 C C . ALA A 1 94 ? 2.051 -0.854 8.009 1.00 93.38 94 ALA A C 1
ATOM 746 O O . ALA A 1 94 ? 2.328 0.100 7.284 1.00 93.38 94 ALA A O 1
ATOM 747 N N . ASP A 1 95 ? 2.914 -1.836 8.280 1.00 93.56 95 ASP A N 1
ATOM 748 C CA . ASP A 1 95 ? 4.233 -1.956 7.666 1.00 93.56 95 ASP A CA 1
ATOM 749 C C . ASP A 1 95 ? 4.086 -2.644 6.303 1.00 93.56 95 ASP A C 1
ATOM 751 O O . ASP A 1 95 ? 3.699 -3.810 6.204 1.00 93.56 95 ASP A O 1
ATOM 755 N N . ILE A 1 96 ? 4.352 -1.902 5.226 1.00 93.38 96 ILE A N 1
ATOM 756 C CA . ILE A 1 96 ? 4.189 -2.385 3.852 1.00 93.38 96 ILE A CA 1
ATOM 757 C C . ILE A 1 96 ? 5.559 -2.519 3.197 1.00 93.38 96 ILE A C 1
ATOM 759 O O . ILE A 1 96 ? 6.251 -1.527 2.977 1.00 93.38 96 ILE A O 1
ATOM 763 N N . SER A 1 97 ? 5.913 -3.743 2.813 1.00 92.88 97 SER A N 1
ATOM 764 C CA . SER A 1 97 ? 7.095 -4.021 1.999 1.00 92.88 97 SER A CA 1
ATOM 765 C C . SER A 1 97 ? 6.715 -4.096 0.521 1.00 92.88 97 SER A C 1
ATOM 767 O O . SER A 1 97 ? 5.800 -4.831 0.143 1.00 92.88 97 SER A O 1
ATOM 769 N N . VAL A 1 98 ? 7.436 -3.357 -0.325 1.00 92.75 98 VAL A N 1
ATOM 770 C CA . VAL A 1 98 ? 7.307 -3.428 -1.786 1.00 92.75 98 VAL A CA 1
ATOM 771 C C . VAL A 1 98 ? 8.569 -4.086 -2.342 1.00 92.75 98 VAL A C 1
ATOM 773 O O . VAL A 1 98 ? 9.612 -3.433 -2.382 1.00 92.75 98 VAL A O 1
ATOM 776 N N . PRO A 1 99 ? 8.520 -5.372 -2.733 1.00 91.06 99 PRO A N 1
ATOM 777 C CA . PRO A 1 99 ? 9.670 -6.021 -3.343 1.00 91.06 99 PRO A CA 1
ATOM 778 C C . PRO A 1 99 ? 9.912 -5.428 -4.733 1.00 91.06 99 PRO A C 1
ATOM 780 O O . PRO A 1 99 ? 8.975 -5.286 -5.516 1.00 91.06 99 PRO A O 1
ATOM 783 N N . LEU A 1 100 ? 11.167 -5.094 -5.027 1.00 90.88 100 LEU A N 1
ATOM 784 C CA . LEU A 1 100 ? 11.606 -4.622 -6.337 1.00 90.88 100 LEU A CA 1
ATOM 785 C C . LEU A 1 100 ? 12.645 -5.594 -6.881 1.00 90.88 100 LEU A C 1
ATOM 787 O O . LEU A 1 100 ? 13.614 -5.927 -6.195 1.00 90.88 100 LEU A O 1
ATOM 791 N N . TYR A 1 101 ? 12.448 -6.048 -8.112 1.00 88.62 101 TYR A N 1
ATOM 792 C CA . TYR A 1 101 ? 13.381 -6.948 -8.765 1.00 88.62 101 TYR A CA 1
ATOM 793 C C . TYR A 1 101 ? 14.602 -6.202 -9.309 1.00 88.62 101 TYR A C 1
ATOM 795 O O . TYR A 1 101 ? 14.502 -5.128 -9.904 1.00 88.62 101 TYR A O 1
ATOM 803 N N . ARG A 1 102 ? 15.781 -6.805 -9.153 1.00 87.75 102 ARG A N 1
ATOM 804 C CA . ARG A 1 102 ? 17.039 -6.305 -9.704 1.00 87.75 102 ARG A CA 1
ATOM 805 C C . ARG A 1 102 ? 17.799 -7.458 -10.340 1.00 87.75 102 ARG A C 1
ATOM 807 O O . ARG A 1 102 ? 18.046 -8.466 -9.692 1.00 87.75 102 ARG A O 1
ATOM 814 N N . ARG A 1 103 ? 18.172 -7.290 -11.608 1.00 86.56 103 ARG A N 1
ATOM 815 C CA . ARG A 1 103 ? 19.021 -8.234 -12.348 1.00 86.56 103 ARG A CA 1
ATOM 816 C C . ARG A 1 103 ? 20.414 -7.673 -12.605 1.00 86.56 103 ARG A C 1
ATOM 818 O O . ARG A 1 103 ? 21.387 -8.414 -12.621 1.00 86.56 103 ARG A O 1
ATOM 825 N N . SER A 1 104 ? 20.515 -6.367 -12.840 1.00 85.94 104 SER A N 1
ATOM 826 C CA . SER A 1 104 ? 21.788 -5.659 -12.990 1.00 85.94 104 SER A CA 1
ATOM 827 C C . SER A 1 104 ? 21.640 -4.198 -12.549 1.00 85.94 104 SER A C 1
ATOM 829 O O . SER A 1 104 ? 20.591 -3.780 -12.060 1.00 85.94 104 SER A O 1
ATOM 831 N N . ALA A 1 105 ? 22.694 -3.389 -12.682 1.00 82.62 105 ALA A N 1
ATOM 832 C CA . ALA A 1 105 ? 22.580 -1.946 -12.452 1.00 82.62 105 ALA A CA 1
ATOM 833 C C . ALA A 1 105 ? 21.667 -1.254 -13.486 1.00 82.62 105 ALA A C 1
ATOM 835 O O . ALA A 1 105 ? 21.020 -0.263 -13.147 1.00 82.62 105 ALA A O 1
ATOM 836 N N . ALA A 1 106 ? 21.618 -1.784 -14.714 1.00 82.56 106 ALA A N 1
ATOM 837 C CA . ALA A 1 106 ? 20.820 -1.255 -15.819 1.00 82.56 106 ALA A CA 1
ATOM 838 C C . ALA A 1 106 ? 19.415 -1.881 -15.896 1.00 82.56 106 ALA A C 1
ATOM 840 O O . ALA A 1 106 ? 18.469 -1.209 -16.292 1.00 82.56 106 ALA A O 1
ATOM 841 N N . GLU A 1 107 ? 19.267 -3.143 -15.485 1.00 85.00 107 GLU A N 1
ATOM 842 C CA . GLU A 1 107 ? 17.998 -3.879 -15.465 1.00 85.00 107 GLU A CA 1
ATOM 843 C C . GLU A 1 107 ? 17.503 -4.017 -14.020 1.00 85.00 107 GLU A C 1
ATOM 845 O O . GLU A 1 107 ? 17.846 -4.970 -13.310 1.00 85.00 107 GLU A O 1
ATOM 850 N N . LYS A 1 108 ? 16.711 -3.037 -13.577 1.00 88.81 108 LYS A N 1
ATOM 851 C CA . LYS A 1 108 ? 16.076 -3.026 -12.256 1.00 88.81 108 LYS A CA 1
ATOM 852 C C . LYS A 1 108 ? 14.681 -2.417 -12.310 1.00 88.81 108 LYS A C 1
ATOM 854 O O . LYS A 1 108 ? 14.431 -1.489 -13.078 1.00 88.81 108 LYS A O 1
ATOM 859 N N . GLU A 1 109 ? 13.802 -2.913 -11.456 1.00 91.19 109 GLU A N 1
ATOM 860 C CA . GLU A 1 109 ? 12.538 -2.267 -11.142 1.00 91.19 109 GLU A CA 1
ATOM 861 C C . GLU A 1 109 ? 12.784 -1.057 -10.240 1.00 91.19 109 GLU A C 1
ATOM 863 O O . GLU A 1 109 ? 13.741 -1.002 -9.463 1.00 91.19 109 GLU A O 1
ATOM 868 N N . ALA A 1 110 ? 11.915 -0.060 -10.363 1.00 90.88 110 ALA A N 1
ATOM 869 C CA . ALA A 1 110 ? 11.986 1.158 -9.580 1.00 90.88 110 ALA A CA 1
ATOM 870 C C . ALA A 1 110 ? 10.601 1.510 -9.043 1.00 90.88 110 ALA A C 1
ATOM 872 O O . ALA A 1 110 ? 9.599 1.438 -9.758 1.00 90.88 110 ALA A O 1
ATOM 873 N N . LEU A 1 111 ? 10.555 1.942 -7.785 1.00 93.06 111 LEU A N 1
ATOM 874 C CA . LEU A 1 111 ? 9.348 2.498 -7.195 1.00 93.06 111 LEU A CA 1
ATOM 875 C C . LEU A 1 111 ? 9.158 3.938 -7.688 1.00 93.06 111 LEU A C 1
ATOM 877 O O . LEU A 1 111 ? 9.889 4.844 -7.295 1.00 93.06 111 LEU A O 1
ATOM 881 N N . MET A 1 112 ? 8.163 4.151 -8.548 1.00 92.56 112 MET A N 1
ATOM 882 C CA . MET A 1 112 ? 7.933 5.457 -9.182 1.00 92.56 112 MET A CA 1
ATOM 883 C C . MET A 1 112 ? 7.143 6.431 -8.303 1.00 92.56 112 MET A C 1
ATOM 885 O O . MET A 1 112 ? 7.368 7.641 -8.337 1.00 92.56 112 MET A O 1
ATOM 889 N N . SER A 1 113 ? 6.180 5.929 -7.528 1.00 92.88 113 SER A N 1
ATOM 890 C CA . SER A 1 113 ? 5.366 6.748 -6.635 1.00 92.88 113 SER A CA 1
ATOM 891 C C . SER A 1 113 ? 4.880 5.929 -5.452 1.00 92.88 113 SER A C 1
ATOM 893 O O . SER A 1 113 ? 4.398 4.813 -5.618 1.00 92.88 113 SER A O 1
ATOM 895 N N . LEU A 1 114 ? 4.962 6.520 -4.263 1.00 94.44 114 LEU A N 1
ATOM 896 C CA . LEU A 1 114 ? 4.405 5.968 -3.038 1.00 94.44 114 LEU A CA 1
ATOM 897 C C . LEU A 1 114 ? 3.616 7.062 -2.326 1.00 94.44 114 LEU A C 1
ATOM 899 O O . LEU A 1 114 ? 4.113 8.167 -2.102 1.00 94.44 114 LEU A O 1
ATOM 903 N N . LYS A 1 115 ? 2.364 6.757 -1.991 1.00 94.12 115 LYS A N 1
ATOM 904 C CA . LYS A 1 115 ? 1.491 7.621 -1.197 1.00 94.12 115 LYS A CA 1
ATOM 905 C C . LYS A 1 115 ? 0.748 6.751 -0.201 1.00 94.12 115 LYS A C 1
ATOM 907 O O . LYS A 1 115 ? 0.236 5.699 -0.565 1.00 94.12 115 LYS A O 1
ATOM 912 N N . GLY A 1 116 ? 0.646 7.228 1.028 1.00 94.62 116 GLY A N 1
ATOM 913 C CA . GLY A 1 116 ? -0.106 6.574 2.086 1.00 94.62 116 GLY A CA 1
ATOM 914 C C . GLY A 1 116 ? -0.664 7.611 3.045 1.00 94.62 116 GLY A C 1
ATOM 915 O O . GLY A 1 116 ? -0.116 8.708 3.166 1.00 94.62 116 GLY A O 1
ATOM 916 N N . SER A 1 117 ? -1.760 7.262 3.703 1.00 95.38 117 SER A N 1
ATOM 917 C CA . SER A 1 117 ? -2.334 8.045 4.791 1.00 95.38 117 SER A CA 1
ATOM 918 C C . SER A 1 117 ? -3.034 7.109 5.762 1.00 95.38 117 SER A C 1
ATOM 920 O O . SER A 1 117 ? -3.760 6.209 5.340 1.00 95.38 117 SER A O 1
ATOM 922 N N . THR A 1 118 ? -2.871 7.376 7.048 1.00 95.50 118 THR A N 1
ATOM 923 C CA . THR A 1 118 ? -3.600 6.716 8.129 1.00 95.50 118 THR A CA 1
ATOM 924 C C . THR A 1 118 ? -4.698 7.645 8.620 1.00 95.50 118 THR A C 1
ATOM 926 O O . THR A 1 118 ? -4.485 8.852 8.729 1.00 95.50 118 THR A O 1
ATOM 929 N N . PHE A 1 119 ? -5.869 7.095 8.927 1.00 96.00 119 PHE A N 1
ATOM 930 C CA . PHE A 1 119 ? -7.019 7.854 9.409 1.00 96.00 119 PHE A CA 1
ATOM 931 C C . PHE A 1 119 ? -7.504 7.259 10.724 1.00 96.00 119 PHE A C 1
ATOM 933 O O . PHE A 1 119 ? -7.730 6.054 10.814 1.00 96.00 119 PHE A O 1
ATOM 940 N N . ASN A 1 120 ? -7.673 8.113 11.727 1.00 94.81 120 ASN A N 1
ATOM 941 C CA . ASN A 1 120 ? -8.147 7.745 13.054 1.00 94.81 120 ASN A CA 1
ATOM 942 C C . ASN A 1 120 ? -9.375 8.577 13.416 1.00 94.81 120 ASN A C 1
ATOM 944 O O . ASN A 1 120 ? -9.543 9.693 12.926 1.00 94.81 120 ASN A O 1
ATOM 948 N N . LEU A 1 121 ? -10.219 8.041 14.294 1.00 94.69 121 LEU A N 1
ATOM 949 C CA . LEU A 1 121 ? -11.329 8.777 14.886 1.00 94.69 121 LEU A CA 1
ATOM 950 C C . LEU A 1 121 ? -10.910 9.242 16.286 1.00 94.69 121 LEU A C 1
ATOM 952 O O . LEU A 1 121 ? -10.692 8.408 17.161 1.00 94.69 121 LEU A O 1
ATOM 956 N N . VAL A 1 122 ? -10.782 10.553 16.486 1.00 94.25 122 VAL A N 1
ATOM 957 C CA . VAL A 1 122 ? -10.414 11.181 17.765 1.00 94.25 122 VAL A CA 1
ATOM 958 C C . VAL A 1 122 ? -11.510 12.178 18.115 1.00 94.25 122 VAL A C 1
ATOM 960 O O . VAL A 1 122 ? -11.820 13.050 17.308 1.00 94.25 122 VAL A O 1
ATOM 963 N N . ASP A 1 123 ? -12.156 12.000 19.268 1.00 92.75 123 ASP A N 1
ATOM 964 C CA . ASP A 1 123 ? -13.252 12.861 19.745 1.00 92.75 123 ASP A CA 1
ATOM 965 C C . ASP A 1 123 ? -14.368 13.075 18.703 1.00 92.75 123 ASP A C 1
ATOM 967 O O . ASP A 1 123 ? -14.879 14.173 18.492 1.00 92.75 123 ASP A O 1
ATOM 971 N N . GLY A 1 124 ? -14.719 12.004 17.982 1.00 91.06 124 GLY A N 1
ATOM 972 C CA . GLY A 1 124 ? -15.743 12.031 16.931 1.00 91.06 124 GLY A CA 1
ATOM 973 C C . GLY A 1 124 ? -15.303 12.678 15.612 1.00 91.06 124 GLY A C 1
ATOM 974 O O . GLY A 1 124 ? -16.070 12.653 14.650 1.00 91.06 124 GLY A O 1
ATOM 975 N N . SER A 1 125 ? -14.071 13.185 15.533 1.00 92.75 125 SER A N 1
ATOM 976 C CA . SER A 1 125 ? -13.497 13.820 14.346 1.00 92.75 125 SER A CA 1
ATOM 977 C C . SER A 1 125 ? -12.459 12.929 13.666 1.00 92.75 125 SER A C 1
ATOM 979 O O . SER A 1 125 ? -11.685 12.220 14.310 1.00 92.75 125 SER A O 1
ATOM 981 N N . MET A 1 126 ? -12.437 12.957 12.333 1.00 94.62 126 MET A N 1
ATOM 982 C CA . MET A 1 126 ? -11.442 12.235 11.541 1.00 94.62 126 MET A CA 1
ATOM 983 C C . MET A 1 126 ? -10.110 12.993 11.561 1.00 94.62 126 MET A C 1
ATOM 985 O O . MET A 1 126 ? -10.029 14.126 11.090 1.00 94.62 126 MET A O 1
ATOM 989 N N . VAL A 1 127 ? -9.056 12.342 12.048 1.00 95.88 127 VAL A N 1
ATOM 990 C CA . VAL A 1 127 ? -7.679 12.851 12.046 1.00 95.88 127 VAL A CA 1
ATOM 991 C C . VAL A 1 127 ? -6.848 12.025 11.069 1.00 95.88 127 VAL A C 1
ATOM 993 O O . VAL A 1 127 ? -6.795 10.799 11.179 1.00 95.88 127 VAL A O 1
ATOM 996 N N . SER A 1 128 ? -6.195 12.687 10.109 1.00 94.75 128 SER A N 1
ATOM 997 C CA . SER A 1 128 ? -5.358 12.034 9.096 1.00 94.75 128 SER A CA 1
ATOM 998 C C . SER A 1 128 ? -3.870 12.289 9.323 1.00 94.75 128 SER A C 1
ATOM 1000 O O . SER A 1 128 ? -3.466 13.444 9.458 1.00 94.75 128 SER A O 1
ATOM 1002 N N . SER A 1 129 ? -3.056 11.243 9.218 1.00 95.12 129 SER A N 1
ATOM 1003 C CA . SER A 1 129 ? -1.593 11.321 9.195 1.00 95.12 129 SER A CA 1
ATOM 1004 C C . SER A 1 129 ? -1.093 10.844 7.838 1.00 95.12 129 SER A C 1
ATOM 1006 O O . SER A 1 129 ? -1.335 9.700 7.457 1.00 95.12 129 SER A O 1
ATOM 1008 N N . LYS A 1 130 ? -0.426 11.715 7.078 1.00 95.06 130 LYS A N 1
ATOM 1009 C CA . LYS A 1 130 ? 0.150 11.350 5.775 1.00 95.06 130 LYS A CA 1
ATOM 1010 C C . LYS A 1 130 ? 1.456 10.589 5.972 1.00 95.06 130 LYS A C 1
ATOM 1012 O O . LYS A 1 130 ? 2.215 10.907 6.881 1.00 95.06 130 LYS A O 1
ATOM 1017 N N . LEU A 1 131 ? 1.725 9.643 5.078 1.00 95.19 131 LEU A N 1
ATOM 1018 C CA . LEU A 1 131 ? 3.033 9.016 4.958 1.00 95.19 131 LEU A CA 1
ATOM 1019 C C . LEU A 1 131 ? 4.070 10.094 4.638 1.00 95.19 131 LEU A C 1
ATOM 1021 O O . LEU A 1 131 ? 3.904 10.858 3.680 1.00 95.19 131 LEU A O 1
ATOM 1025 N N . THR A 1 132 ? 5.122 10.151 5.444 1.00 94.75 132 THR A N 1
ATOM 1026 C CA . THR A 1 132 ? 6.241 11.067 5.246 1.00 94.75 132 THR A CA 1
ATOM 1027 C C . THR A 1 132 ? 7.440 10.310 4.683 1.00 94.75 132 THR 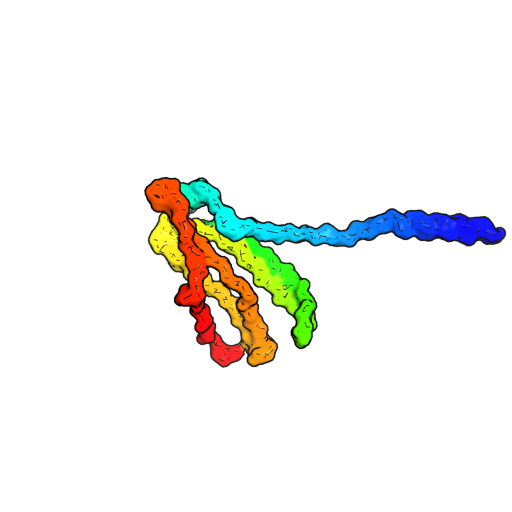A C 1
ATOM 1029 O O . THR A 1 132 ? 7.484 9.079 4.712 1.00 94.75 132 THR A O 1
ATOM 1032 N N . LYS A 1 133 ? 8.412 11.036 4.123 1.00 92.38 133 LYS A N 1
ATOM 1033 C CA . LYS A 1 133 ? 9.585 10.409 3.497 1.00 92.38 133 LYS A CA 1
ATOM 1034 C C . LYS A 1 133 ? 10.474 9.706 4.521 1.00 92.38 133 LYS A C 1
ATOM 1036 O O . LYS A 1 133 ? 11.106 8.717 4.190 1.00 92.38 133 LYS A O 1
ATOM 1041 N N . GLU A 1 134 ? 10.482 10.191 5.757 1.00 93.06 134 GLU A N 1
ATOM 1042 C CA . GLU A 1 134 ? 11.280 9.660 6.865 1.00 93.06 134 GLU A CA 1
ATOM 1043 C C . GLU A 1 134 ? 10.777 8.291 7.341 1.00 93.06 134 GLU A C 1
ATOM 1045 O O . GLU A 1 134 ? 11.497 7.583 8.033 1.00 93.06 134 GLU A O 1
ATOM 1050 N N . SER A 1 135 ? 9.544 7.916 6.985 1.00 91.81 135 SER A N 1
ATOM 1051 C CA . SER A 1 135 ? 8.967 6.594 7.262 1.00 91.81 135 SER A CA 1
ATOM 1052 C C . SER A 1 135 ? 9.156 5.597 6.112 1.00 91.81 135 SER A C 1
ATOM 1054 O O . SER A 1 135 ? 8.601 4.503 6.165 1.00 91.81 135 SER A O 1
ATOM 1056 N N . VAL A 1 136 ? 9.877 5.974 5.050 1.00 93.19 136 VAL A N 1
ATOM 1057 C CA . VAL A 1 136 ? 10.131 5.120 3.885 1.00 93.19 136 VAL A CA 1
ATOM 1058 C C . VAL A 1 136 ? 11.600 4.728 3.879 1.00 93.19 136 VAL A C 1
ATOM 1060 O O . VAL A 1 136 ? 12.477 5.588 3.825 1.00 93.19 136 VAL A O 1
ATOM 1063 N N . PHE A 1 137 ? 11.856 3.423 3.896 1.00 92.75 137 PHE A N 1
ATOM 1064 C CA . PHE A 1 137 ? 13.198 2.855 3.936 1.00 92.75 137 PHE A CA 1
ATOM 1065 C C . PHE A 1 137 ? 13.422 1.965 2.714 1.00 92.75 137 PHE A C 1
ATOM 1067 O O . PHE A 1 137 ? 12.531 1.220 2.306 1.00 92.75 137 PHE A O 1
ATOM 1074 N N . GLU A 1 138 ? 14.613 2.059 2.125 1.00 89.88 138 GLU A N 1
ATOM 1075 C CA . GLU A 1 138 ? 15.069 1.154 1.071 1.00 89.88 138 GLU A CA 1
ATOM 1076 C C . GLU A 1 138 ? 16.098 0.197 1.675 1.00 89.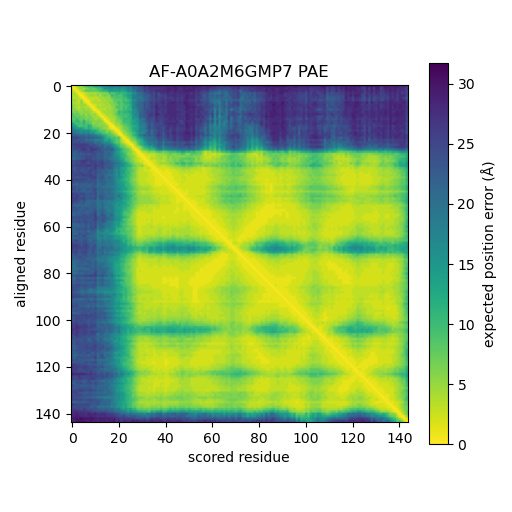88 138 GLU A C 1
ATOM 1078 O O . GLU A 1 138 ? 17.127 0.626 2.197 1.00 89.88 138 GLU A O 1
ATOM 1083 N N . GLU A 1 139 ? 15.813 -1.102 1.611 1.00 87.12 139 GLU A N 1
ATOM 1084 C CA . GLU A 1 139 ? 16.665 -2.151 2.167 1.00 87.12 139 GLU A CA 1
ATOM 1085 C C . GLU A 1 139 ? 17.103 -3.122 1.070 1.00 87.12 139 GLU A C 1
ATOM 1087 O O . GLU A 1 139 ? 16.286 -3.638 0.301 1.00 87.12 139 GLU A O 1
ATOM 1092 N N . LYS A 1 140 ? 18.406 -3.419 1.015 1.00 81.31 140 LYS A N 1
ATOM 1093 C CA . LYS A 1 140 ? 18.943 -4.459 0.135 1.00 81.31 140 LYS A CA 1
ATOM 1094 C C . LYS A 1 140 ? 18.829 -5.810 0.844 1.00 81.31 140 LYS A C 1
ATOM 1096 O O . LYS A 1 140 ? 19.680 -6.159 1.652 1.00 81.31 140 LYS A O 1
ATOM 1101 N N . ASN A 1 141 ? 17.782 -6.566 0.519 1.00 71.62 141 ASN A N 1
ATOM 1102 C CA . ASN A 1 141 ? 17.483 -7.858 1.151 1.00 71.62 141 ASN A CA 1
ATOM 1103 C C . ASN A 1 141 ? 18.073 -9.080 0.414 1.00 71.62 141 ASN A C 1
ATOM 1105 O O . ASN A 1 141 ? 17.899 -10.216 0.849 1.00 71.62 141 ASN A O 1
ATOM 1109 N N . THR A 1 142 ? 18.763 -8.894 -0.716 1.00 65.38 142 THR A N 1
ATOM 1110 C CA . THR A 1 142 ? 19.429 -9.981 -1.457 1.00 65.38 142 THR A CA 1
ATOM 1111 C C . THR A 1 142 ? 20.652 -9.439 -2.195 1.00 65.38 142 THR A C 1
ATOM 1113 O O . THR A 1 142 ? 20.613 -8.327 -2.720 1.00 65.38 142 THR A O 1
ATOM 1116 N N . ASP A 1 143 ? 21.744 -10.208 -2.218 1.00 56.12 143 ASP A N 1
ATOM 1117 C CA . ASP A 1 143 ? 23.042 -9.767 -2.750 1.00 56.12 143 ASP A CA 1
ATOM 1118 C C . ASP A 1 143 ? 23.238 -9.911 -4.264 1.00 56.12 143 ASP A C 1
ATOM 1120 O O . ASP A 1 143 ? 24.293 -9.519 -4.761 1.00 56.12 143 ASP A O 1
ATOM 1124 N N . ASN A 1 144 ? 22.232 -10.392 -4.994 1.00 44.12 144 ASN A N 1
ATOM 1125 C CA . ASN A 1 144 ? 22.345 -10.667 -6.430 1.00 44.12 144 ASN A CA 1
ATOM 1126 C C . ASN A 1 144 ? 22.141 -9.429 -7.314 1.00 44.12 144 ASN A C 1
ATOM 1128 O O . ASN A 1 144 ? 21.186 -8.657 -7.069 1.00 44.12 144 ASN A O 1
#

Secondary structure (DSSP, 8-state):
-HHHHHHHHHHHHHHTTS----------PPPPTT---HHHHH--S-SS-TT-SEEEEEEEEEEEEEEETTTEEEEEEEEEEEEEE-SGGGGGGS-------BSSSSSB--------EEEEEETTEEEEEEPPGGG---------

Sequence (144 aa):
MTNIYKTCFLFCFFFSLIPAMAQEKSGHSFMKLGNISMDDLKMTRYEQDTSASAVVLYDAGKSYFSVSPGAGLVLNFDRHVKIKILKKSGYKWADISVPLYRRSAAEKEALMSLKGSTFNLVDGSMVSSKLTKESVFEEKNTDN

pLDDT: mean 84.96, std 14.64, range [44.12, 97.62]

Nearest PDB structures (foldseek):
  3ua0-assembly1_A-2  TM=4.372E-01  e=7.126E-01  Bombyx mori
  6rhv-assembly1_H  TM=5.381E-01  e=8.227E+00  Staphylococcus aureus
  6ue8-assembly1_D  TM=2.313E-01  e=3.495E+00  Homo sapiens
  6rwa-assembly1_A  TM=3.518E-01  e=9.884E+00  Photorhabdus luminescens